Protein AF-A0A523II50-F1 (afdb_monomer)

Secondary structure (DSSP, 8-state):
-------EEEEE--SHHHHHHHHHHHTTT-EEEEE-SSSSS--

pLDDT: mean 90.05, std 10.85, range [52.69, 98.06]

Radius of gyration: 11.55 Å; Cα contacts (8 Å, |Δi|>4): 60; chains: 1; bounding box: 31×16×29 Å

Nearest PDB structures (foldseek):
  4fwf-assembly1_A  TM=9.920E-01  e=8.171E-02  Homo sapiens
  4gut-assembly1_A  TM=9.906E-01  e=8.171E-02  Homo sapiens
  4fwj-assembly3_B  TM=9.894E-01  e=8.171E-02  Homo sapiens
  4gur-assembly1_A  TM=9.862E-01  e=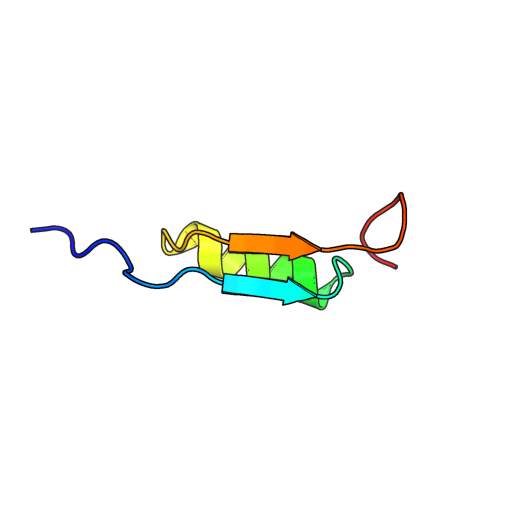1.075E-01  Homo sapiens
  4fwj-assembly1_A  TM=9.095E-01  e=1.075E-01  Homo sapiens

Solvent-accessible surface area (backbone atoms only — not comparable to full-atom values): 2657 Å² total; per-residue (Å²): 132,87,80,73,54,91,52,76,46,81,38,84,40,33,27,65,70,36,45,50,52,44,51,62,39,42,78,65,59,25,54,63,48,74,46,52,94,56,98,56,71,58,110

Mean predicted aligned error: 4.33 Å

Foldseek 3Di:
DDDQPPDEEEAEAQAPVSVVVQVVCVVSNHHYDYDHPDPDHND

Structure (mmCIF, N/CA/C/O backbone):
data_AF-A0A523II50-F1
#
_entry.id   AF-A0A523II50-F1
#
loop_
_atom_site.group_PDB
_atom_site.id
_atom_site.type_symbol
_atom_site.label_atom_id
_atom_site.label_alt_id
_atom_site.label_comp_id
_atom_site.label_asym_id
_atom_site.label_entity_id
_atom_site.label_seq_id
_atom_site.pdbx_PDB_ins_code
_atom_site.Cartn_x
_atom_site.Cartn_y
_atom_site.Cartn_z
_atom_site.occupancy
_atom_site.B_iso_or_equiv
_atom_site.auth_seq_id
_atom_site.auth_comp_id
_atom_site.auth_asym_id
_atom_site.auth_atom_id
_atom_site.pdbx_PDB_model_num
ATOM 1 N N . MET A 1 1 ? -20.504 6.126 17.818 1.00 52.69 1 MET A N 1
ATOM 2 C CA . MET A 1 1 ? -20.524 5.247 16.633 1.00 52.69 1 MET A CA 1
ATOM 3 C C . MET A 1 1 ? -19.221 5.465 15.903 1.00 52.69 1 MET A C 1
ATOM 5 O O . MET A 1 1 ? -18.914 6.608 15.593 1.00 52.69 1 MET A O 1
ATOM 9 N N . GLU A 1 2 ? -18.437 4.412 15.715 1.00 66.44 2 GLU A N 1
ATOM 10 C CA . GLU A 1 2 ? -17.240 4.471 14.881 1.00 66.44 2 GLU A CA 1
ATOM 11 C C . GLU A 1 2 ? -17.694 4.559 13.420 1.00 66.44 2 GLU A C 1
ATOM 13 O O . GLU A 1 2 ? -18.464 3.720 12.952 1.00 66.44 2 GLU A O 1
ATOM 18 N N . VAL A 1 3 ? -17.323 5.638 12.731 1.00 68.69 3 VAL A N 1
ATOM 19 C CA . VAL A 1 3 ? -17.630 5.799 11.309 1.00 68.69 3 VAL A CA 1
ATOM 20 C C . VAL A 1 3 ? -16.578 5.001 10.557 1.00 68.69 3 VAL A C 1
ATOM 22 O O . VAL A 1 3 ? -15.444 5.454 10.413 1.00 68.69 3 VAL A O 1
ATOM 25 N N . LEU A 1 4 ? -16.942 3.797 10.119 1.00 69.50 4 LEU A N 1
ATOM 26 C CA . LEU A 1 4 ? -16.079 3.017 9.241 1.00 69.50 4 LEU A CA 1
ATOM 27 C C . LEU A 1 4 ? -15.867 3.803 7.936 1.00 69.50 4 LEU A C 1
ATOM 29 O O . LEU A 1 4 ? -16.830 4.365 7.400 1.00 69.50 4 LEU A O 1
ATOM 33 N N . PRO A 1 5 ? -14.634 3.887 7.414 1.00 75.06 5 PRO A N 1
ATOM 34 C CA . PRO A 1 5 ? -14.395 4.548 6.141 1.00 75.06 5 PRO A CA 1
ATOM 35 C C . PRO A 1 5 ? -15.201 3.876 5.021 1.00 75.06 5 PRO A C 1
ATOM 37 O O . PRO A 1 5 ? -15.017 2.699 4.730 1.00 75.06 5 PRO A O 1
ATOM 40 N N . ASN A 1 6 ? -16.075 4.637 4.356 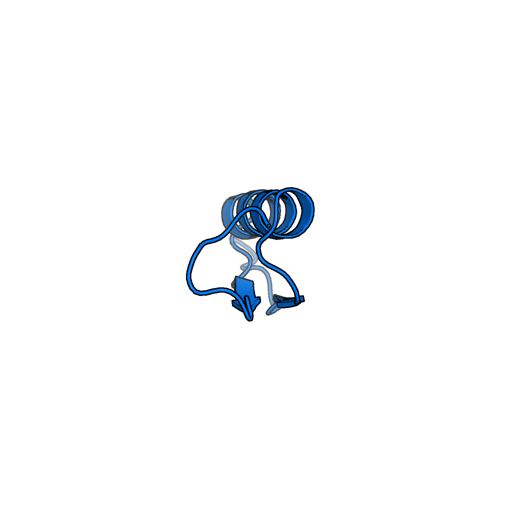1.00 85.25 6 ASN A N 1
ATOM 41 C CA . ASN A 1 6 ? -16.950 4.136 3.282 1.00 85.25 6 ASN A CA 1
ATOM 42 C C . ASN A 1 6 ? -16.253 4.000 1.914 1.00 85.25 6 ASN A C 1
ATOM 44 O O . ASN A 1 6 ? -16.913 3.768 0.902 1.00 85.25 6 ASN A O 1
ATOM 48 N N . HIS A 1 7 ? -14.937 4.202 1.856 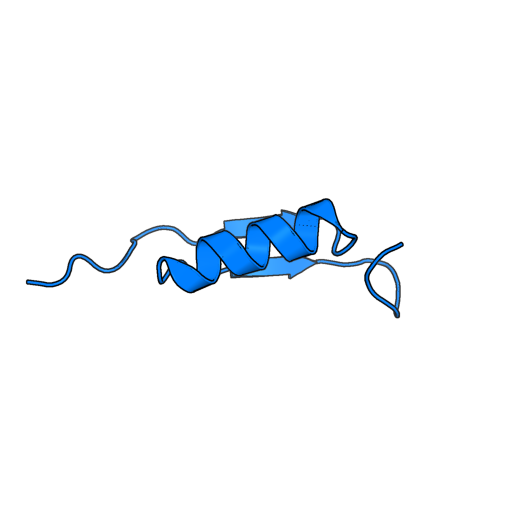1.00 90.94 7 HIS A N 1
ATOM 49 C CA . HIS A 1 7 ? -14.186 4.204 0.606 1.00 90.94 7 HIS A CA 1
ATOM 50 C C . HIS A 1 7 ? -13.404 2.904 0.453 1.00 90.94 7 HIS A C 1
ATOM 52 O O . HIS A 1 7 ? -12.787 2.424 1.401 1.00 90.94 7 HIS A O 1
ATOM 58 N N . PHE A 1 8 ? -13.393 2.387 -0.771 1.00 95.69 8 PHE A N 1
ATOM 59 C CA . PHE A 1 8 ? -12.461 1.360 -1.214 1.00 95.69 8 PHE A CA 1
ATOM 60 C C . PHE A 1 8 ? -11.447 2.018 -2.140 1.00 95.69 8 PHE A C 1
ATOM 62 O O . PHE A 1 8 ? -11.831 2.783 -3.028 1.00 95.69 8 PHE A O 1
ATOM 69 N N . VAL A 1 9 ? -10.164 1.738 -1.932 1.00 97.38 9 VAL A N 1
ATOM 70 C CA . VAL A 1 9 ? -9.084 2.342 -2.718 1.00 97.38 9 VAL A CA 1
ATOM 71 C C . VAL A 1 9 ? -8.326 1.265 -3.483 1.00 97.38 9 VAL A C 1
ATOM 73 O O . VAL A 1 9 ? -7.831 0.300 -2.905 1.00 97.38 9 VAL A O 1
ATOM 76 N N . ALA A 1 10 ? -8.217 1.450 -4.796 1.00 98.06 10 ALA A N 1
ATOM 77 C CA . ALA A 1 10 ? -7.340 0.667 -5.656 1.00 98.06 10 ALA A CA 1
ATOM 78 C C . ALA A 1 10 ? -6.063 1.468 -5.942 1.00 98.06 10 ALA A C 1
ATOM 80 O O . ALA A 1 10 ? -6.134 2.602 -6.416 1.00 98.06 10 ALA A O 1
ATOM 81 N N . ILE A 1 11 ? -4.904 0.874 -5.669 1.00 97.44 11 ILE A N 1
ATOM 82 C CA . ILE A 1 11 ? -3.583 1.452 -5.934 1.00 97.44 11 ILE A CA 1
ATOM 83 C C . ILE A 1 11 ? -2.941 0.665 -7.072 1.00 97.44 11 ILE A C 1
ATOM 85 O O . ILE A 1 11 ? -2.858 -0.561 -7.007 1.00 97.44 11 ILE A O 1
ATOM 89 N N . ILE A 1 12 ? -2.481 1.364 -8.109 1.00 96.94 12 ILE A N 1
ATOM 90 C CA . ILE A 1 12 ? -1.806 0.759 -9.262 1.00 96.94 12 ILE A CA 1
ATOM 91 C C . ILE A 1 12 ? -0.303 1.035 -9.153 1.00 96.94 12 ILE A C 1
ATOM 93 O O . ILE A 1 12 ? 0.125 2.186 -9.214 1.00 96.94 12 ILE A O 1
ATOM 97 N N . GLY A 1 13 ? 0.477 -0.032 -8.992 1.00 95.56 13 GLY A N 1
ATOM 98 C CA . GLY A 1 13 ? 1.900 -0.014 -8.661 1.00 95.56 13 GLY A CA 1
ATOM 99 C C . GLY A 1 13 ? 2.130 -0.248 -7.167 1.00 95.56 13 GLY A C 1
ATOM 100 O O . GLY A 1 13 ? 1.663 0.516 -6.332 1.00 95.56 13 GLY A O 1
ATOM 101 N N . GLY A 1 14 ? 2.878 -1.296 -6.835 1.00 94.50 14 GLY A N 1
ATOM 102 C CA . GLY A 1 14 ? 3.286 -1.722 -5.494 1.00 94.50 14 GLY A CA 1
ATOM 103 C C . GLY A 1 14 ? 4.749 -1.407 -5.178 1.00 94.50 14 GLY A C 1
ATOM 104 O O . GLY A 1 14 ? 5.347 -2.021 -4.292 1.00 94.50 14 GLY A O 1
ATOM 105 N N . ALA A 1 15 ? 5.349 -0.443 -5.883 1.00 93.81 15 ALA A N 1
ATOM 106 C CA . ALA A 1 15 ? 6.661 0.085 -5.533 1.00 93.81 15 ALA A CA 1
ATOM 107 C C . ALA A 1 15 ? 6.630 0.828 -4.171 1.00 93.81 15 ALA A C 1
ATOM 109 O O . ALA A 1 15 ? 5.667 0.726 -3.408 1.00 93.81 15 ALA A O 1
ATOM 110 N N . ILE A 1 16 ? 7.664 1.616 -3.851 1.00 94.62 16 ILE A N 1
ATOM 111 C CA . ILE A 1 16 ? 7.752 2.351 -2.571 1.00 94.62 16 ILE A CA 1
ATOM 112 C C . ILE A 1 16 ? 6.506 3.218 -2.323 1.00 94.62 16 ILE A C 1
ATOM 114 O O . ILE A 1 16 ? 5.880 3.104 -1.274 1.00 94.62 16 ILE A O 1
ATOM 118 N N . ALA A 1 17 ? 6.120 4.049 -3.297 1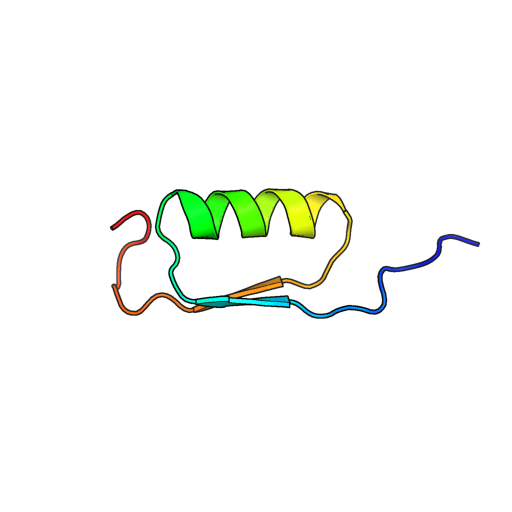.00 95.44 17 ALA A N 1
ATOM 119 C CA . ALA A 1 17 ? 5.001 4.978 -3.135 1.00 95.44 17 ALA A CA 1
ATOM 120 C C . ALA A 1 17 ? 3.657 4.256 -2.958 1.00 95.44 17 ALA A C 1
ATOM 122 O O . ALA A 1 17 ? 2.874 4.610 -2.082 1.00 95.44 17 ALA A O 1
ATOM 123 N N . GLY A 1 18 ? 3.403 3.221 -3.762 1.00 95.81 18 GLY A N 1
ATOM 124 C CA . GLY A 1 18 ? 2.161 2.459 -3.680 1.00 95.81 18 GLY A CA 1
ATOM 125 C C . GLY A 1 18 ? 2.029 1.673 -2.380 1.00 95.81 18 GLY A C 1
ATOM 126 O O . GLY A 1 18 ? 0.965 1.674 -1.764 1.00 95.81 18 GLY A O 1
ATOM 127 N N . SER A 1 19 ? 3.127 1.067 -1.920 1.00 95.44 19 SER A N 1
ATOM 128 C CA . SER A 1 19 ? 3.169 0.351 -0.642 1.00 95.44 19 SER A CA 1
ATOM 129 C C . SER A 1 19 ? 2.975 1.288 0.554 1.00 95.44 19 SER A C 1
ATOM 131 O O . SER A 1 19 ? 2.258 0.952 1.496 1.00 95.44 19 SER A O 1
ATOM 133 N N . GLU A 1 20 ? 3.578 2.479 0.518 1.00 97.25 20 GLU A N 1
ATOM 134 C CA . GLU A 1 20 ? 3.419 3.487 1.571 1.00 97.25 20 GLU A CA 1
ATOM 135 C C . GLU A 1 20 ? 1.977 4.002 1.634 1.00 97.25 20 GLU A C 1
ATOM 137 O O . GLU A 1 20 ? 1.371 3.988 2.708 1.00 97.25 20 GLU A O 1
ATOM 142 N N . ALA A 1 21 ? 1.393 4.343 0.483 1.00 97.38 21 ALA A N 1
ATOM 143 C CA . ALA A 1 21 ? 0.008 4.784 0.404 1.00 97.38 21 ALA A CA 1
ATOM 144 C C . ALA A 1 21 ? -0.955 3.703 0.922 1.00 97.38 21 ALA A C 1
ATOM 146 O O . ALA A 1 21 ? -1.864 4.011 1.694 1.00 97.38 21 ALA A O 1
ATOM 147 N N . ALA A 1 22 ? -0.727 2.435 0.558 1.00 96.81 22 ALA A N 1
ATOM 148 C CA . ALA A 1 22 ? -1.528 1.312 1.039 1.00 96.81 22 ALA A CA 1
ATOM 149 C C . ALA A 1 22 ? -1.479 1.184 2.564 1.00 96.81 22 ALA A C 1
ATOM 151 O O . ALA A 1 22 ? -2.523 1.072 3.202 1.00 96.81 22 ALA A O 1
ATOM 152 N N . SER A 1 23 ? -0.277 1.261 3.141 1.00 97.19 23 SER A N 1
ATOM 153 C CA . SER A 1 23 ? -0.063 1.196 4.588 1.00 97.19 23 SER A CA 1
ATOM 154 C C . SER A 1 23 ? -0.815 2.314 5.317 1.00 97.19 23 SER A C 1
ATOM 156 O O . SER A 1 23 ? -1.631 2.055 6.199 1.00 97.19 23 SER A O 1
ATOM 158 N N .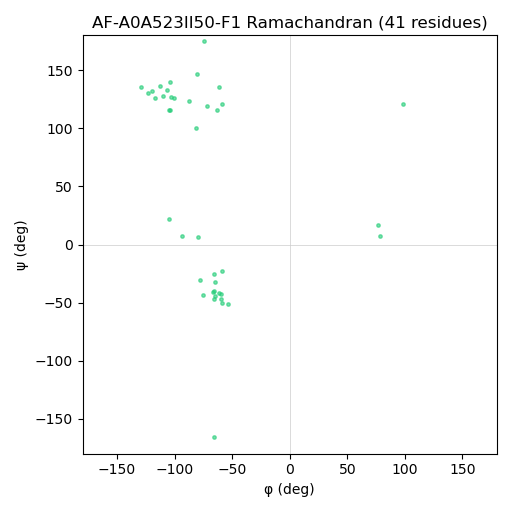 ARG A 1 24 ? -0.659 3.566 4.867 1.00 97.44 24 ARG A N 1
ATOM 159 C CA . ARG A 1 24 ? -1.312 4.727 5.496 1.00 97.44 24 ARG A CA 1
ATOM 160 C C . ARG A 1 24 ? -2.832 4.713 5.396 1.00 97.44 24 ARG A C 1
ATOM 162 O O 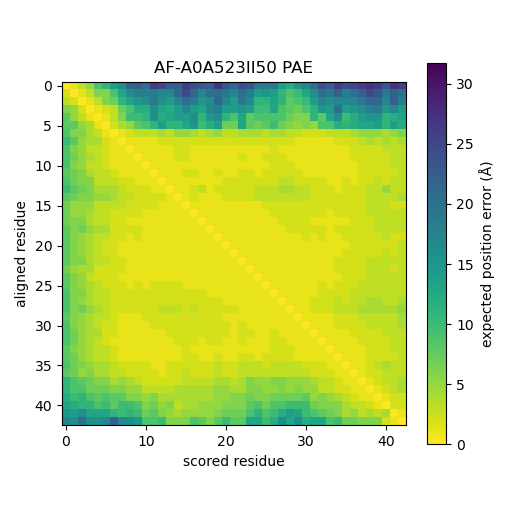. ARG A 1 24 ? -3.499 5.255 6.277 1.00 97.44 24 ARG A O 1
ATOM 169 N N . LEU A 1 25 ? -3.384 4.161 4.317 1.00 96.38 25 LEU A N 1
ATOM 170 C CA . LEU A 1 25 ? -4.829 4.013 4.147 1.00 96.38 25 LEU A CA 1
ATOM 171 C C . LEU A 1 25 ? -5.368 2.866 5.011 1.00 96.38 25 LEU A C 1
ATOM 173 O O . LEU A 1 25 ? -6.375 3.049 5.697 1.00 96.38 25 LEU A O 1
ATOM 177 N N . ALA A 1 26 ? -4.670 1.730 5.044 1.00 95.00 26 ALA A N 1
ATOM 178 C CA . ALA A 1 26 ? -5.032 0.590 5.880 1.00 95.00 26 ALA A CA 1
ATOM 179 C C . ALA A 1 26 ? -5.012 0.942 7.378 1.00 95.00 26 ALA A C 1
ATOM 181 O O . ALA A 1 26 ? -5.964 0.613 8.083 1.00 95.00 26 ALA A O 1
ATOM 182 N N . ASP A 1 27 ? -4.015 1.705 7.843 1.00 95.88 27 ASP A N 1
ATOM 183 C CA . ASP A 1 27 ? -3.931 2.210 9.225 1.00 95.88 27 ASP A CA 1
ATOM 184 C C . ASP A 1 27 ? -5.140 3.076 9.627 1.00 95.88 27 ASP A C 1
ATOM 186 O O . ASP A 1 27 ? -5.457 3.219 10.806 1.00 95.88 27 ASP A O 1
ATOM 190 N N . ARG A 1 28 ? -5.838 3.662 8.646 1.00 93.62 28 ARG A N 1
ATOM 191 C CA . ARG A 1 28 ? -7.060 4.458 8.846 1.00 93.62 28 ARG A CA 1
ATOM 192 C C . ARG A 1 28 ? -8.341 3.633 8.698 1.00 93.62 28 ARG A C 1
A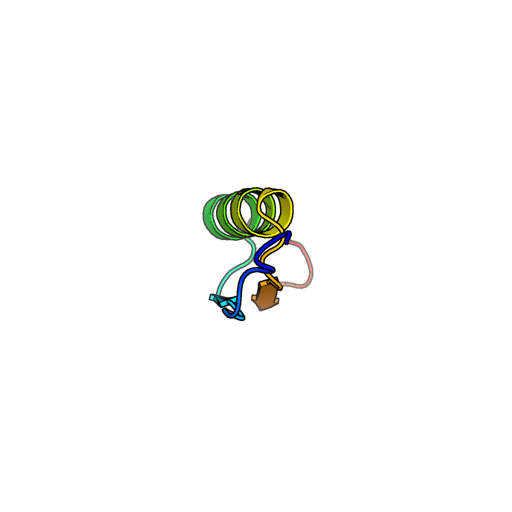TOM 194 O O . ARG A 1 28 ? -9.422 4.214 8.675 1.00 93.62 28 ARG A O 1
ATOM 201 N N . GLY A 1 29 ? -8.230 2.311 8.563 1.00 93.31 29 GLY A N 1
ATOM 202 C CA . GLY A 1 29 ? -9.355 1.393 8.375 1.00 93.31 29 GLY A CA 1
ATOM 203 C C . GLY A 1 29 ? -9.941 1.393 6.961 1.00 93.31 29 GLY A C 1
ATOM 204 O O . GLY A 1 29 ? -11.074 0.956 6.773 1.00 93.31 29 GLY A O 1
ATOM 205 N N . ILE A 1 30 ? -9.217 1.917 5.965 1.00 95.56 30 ILE A N 1
ATOM 206 C CA . ILE A 1 30 ? -9.687 1.977 4.576 1.00 95.56 30 ILE A CA 1
ATOM 207 C C . ILE A 1 30 ? -9.308 0.681 3.861 1.00 95.56 30 ILE A C 1
ATOM 209 O O . ILE A 1 30 ? -8.128 0.337 3.748 1.00 95.56 30 ILE A O 1
ATOM 213 N N . TYR A 1 31 ? -10.308 -0.010 3.313 1.00 95.31 31 TYR A N 1
ATOM 214 C CA . TYR A 1 31 ? -10.082 -1.189 2.483 1.00 95.31 31 TYR A CA 1
ATOM 215 C C . TYR A 1 31 ? -9.298 -0.808 1.228 1.00 95.31 31 TYR A C 1
ATOM 217 O O . TYR A 1 31 ? -9.773 -0.047 0.381 1.00 95.31 31 TYR A O 1
ATOM 225 N N . THR A 1 32 ? -8.091 -1.355 1.117 1.00 96.88 32 THR A N 1
ATOM 226 C CA . THR A 1 32 ? -7.133 -0.981 0.078 1.00 96.88 32 THR A CA 1
ATOM 227 C C . THR A 1 32 ? -6.610 -2.222 -0.634 1.00 96.88 32 THR A C 1
ATOM 229 O O . THR A 1 32 ? -6.263 -3.210 0.010 1.00 96.88 32 THR A O 1
ATOM 232 N N . VAL A 1 33 ? -6.547 -2.170 -1.964 1.00 97.06 33 VAL A N 1
ATOM 233 C CA . VAL A 1 33 ? -5.994 -3.235 -2.813 1.00 97.06 33 VAL A CA 1
ATOM 234 C C . VAL A 1 33 ? -4.874 -2.656 -3.665 1.00 97.06 33 VAL A C 1
ATOM 236 O O . VAL A 1 33 ? -5.058 -1.628 -4.316 1.00 97.06 33 VAL A O 1
ATOM 239 N N . VAL A 1 34 ? -3.722 -3.326 -3.673 1.00 96.62 34 VAL A N 1
ATOM 240 C CA . VAL A 1 34 ? -2.571 -2.964 -4.507 1.00 96.62 34 VAL A CA 1
ATOM 241 C C . VAL A 1 34 ? -2.489 -3.921 -5.688 1.00 96.62 34 VAL A C 1
ATOM 243 O O . VAL A 1 34 ? -2.456 -5.137 -5.506 1.00 96.62 34 VAL A O 1
ATOM 246 N N . PHE A 1 35 ? -2.423 -3.364 -6.892 1.00 96.38 35 PHE A N 1
ATOM 247 C CA . PHE A 1 35 ? -2.145 -4.092 -8.121 1.00 96.38 35 PHE A CA 1
ATOM 248 C C . PHE A 1 35 ? -0.700 -3.825 -8.535 1.00 96.38 35 PHE A C 1
ATOM 250 O O . PHE A 1 35 ? -0.345 -2.692 -8.852 1.00 96.38 35 PHE A O 1
ATOM 257 N N . GLU A 1 36 ? 0.129 -4.863 -8.541 1.00 95.12 36 GLU A N 1
ATOM 258 C CA . GLU A 1 36 ? 1.520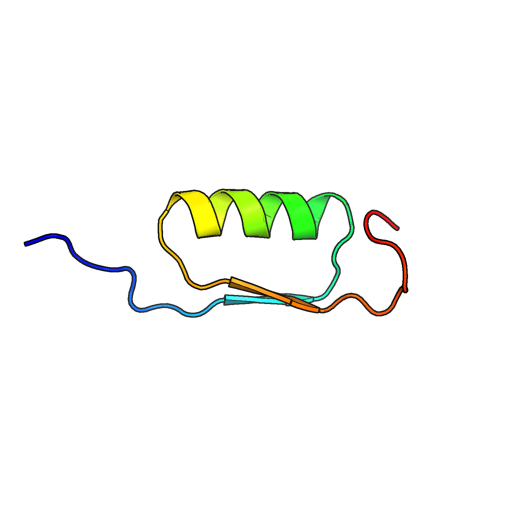 -4.810 -8.993 1.00 95.12 36 GLU A CA 1
ATOM 259 C C . GLU A 1 36 ? 1.689 -5.776 -10.170 1.00 95.12 36 GLU A C 1
ATOM 261 O O . GLU A 1 36 ? 1.206 -6.907 -10.127 1.00 95.12 36 GLU A O 1
ATOM 266 N N . GLN A 1 37 ? 2.325 -5.302 -11.243 1.00 93.88 37 GLN A N 1
ATOM 267 C CA . GLN A 1 37 ? 2.585 -6.103 -12.441 1.00 93.88 37 GLN A CA 1
ATOM 268 C C . GLN A 1 37 ? 3.768 -7.056 -12.229 1.00 93.88 37 GLN A C 1
ATOM 270 O O . GLN A 1 37 ? 3.818 -8.134 -12.821 1.00 93.88 37 GLN A O 1
ATOM 275 N N . ASN A 1 38 ? 4.723 -6.654 -11.389 1.00 90.75 38 ASN A N 1
ATOM 276 C CA . ASN A 1 38 ? 5.911 -7.429 -11.087 1.00 90.75 38 ASN A CA 1
ATOM 277 C C . ASN A 1 38 ? 5.602 -8.510 -10.045 1.00 90.75 38 ASN A C 1
ATOM 279 O O . ASN A 1 38 ? 4.826 -8.322 -9.113 1.00 90.75 38 ASN A O 1
ATOM 283 N N . LEU A 1 39 ? 6.281 -9.654 -10.150 1.00 87.81 39 LEU A N 1
ATOM 284 C CA . LEU A 1 39 ? 6.160 -10.712 -9.141 1.00 87.81 39 LEU A CA 1
ATOM 285 C C . LEU A 1 39 ? 6.713 -10.272 -7.772 1.00 87.81 39 LEU A C 1
ATOM 287 O O . LEU A 1 39 ? 6.327 -10.814 -6.738 1.00 87.81 39 LEU A O 1
ATOM 291 N N . ARG A 1 40 ? 7.649 -9.315 -7.769 1.00 85.31 40 ARG A N 1
ATOM 292 C CA . ARG A 1 40 ? 8.251 -8.744 -6.563 1.00 85.31 40 ARG A CA 1
ATOM 293 C C . ARG A 1 40 ? 7.831 -7.274 -6.426 1.00 85.31 40 ARG A C 1
ATOM 295 O O . ARG A 1 40 ? 7.860 -6.564 -7.427 1.00 85.31 40 ARG A O 1
ATOM 302 N N . PRO A 1 41 ? 7.459 -6.819 -5.218 1.00 77.25 41 PRO A N 1
ATOM 303 C CA . PRO A 1 41 ? 7.145 -5.415 -4.959 1.00 77.25 41 PRO A CA 1
ATOM 304 C C . PRO A 1 41 ? 8.414 -4.546 -4.909 1.00 77.25 41 PRO A C 1
ATOM 306 O O . PRO A 1 41 ? 9.527 -5.070 -4.913 1.00 77.25 41 PRO A O 1
ATOM 309 N N . TYR A 1 42 ? 8.227 -3.226 -4.772 1.00 78.44 42 TYR A N 1
ATOM 310 C CA . TYR A 1 42 ? 9.283 -2.196 -4.639 1.00 78.44 42 TYR A CA 1
ATOM 311 C C . TYR A 1 42 ? 10.009 -1.755 -5.919 1.00 78.44 42 TYR A C 1
ATOM 313 O O . TYR A 1 42 ? 10.898 -0.908 -5.827 1.00 78.44 42 TYR A O 1
ATOM 321 N N . GL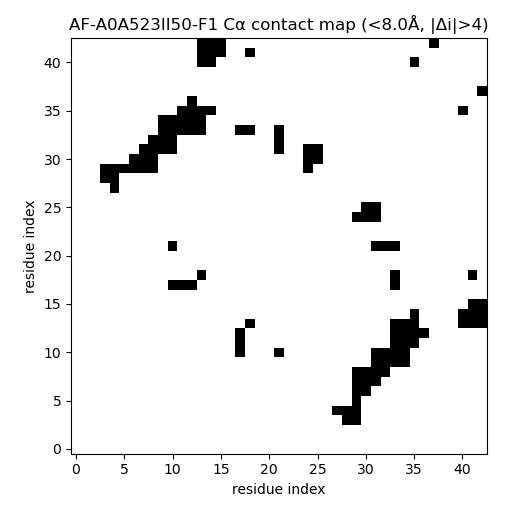Y A 1 43 ? 9.545 -2.204 -7.089 1.00 66.25 43 GLY A N 1
ATOM 322 C CA . GLY A 1 43 ? 10.204 -1.965 -8.376 1.00 66.25 43 GLY A CA 1
ATOM 323 C C . GLY A 1 43 ? 10.970 -3.196 -8.818 1.00 66.25 43 GLY A C 1
ATOM 324 O O . GLY A 1 43 ? 11.979 -3.526 -8.160 1.00 66.25 43 GLY A O 1
#

Sequence (43 aa):
MEVLPNHFVAIIGGAIAGSEAASRLADRGIYTVVFEQNLRPYG